Protein AF-A0A1I2ZYZ7-F1 (afdb_monomer_lite)

Secondary structure (DSSP, 8-state):
--HHHHHHHHHHHHHHTT-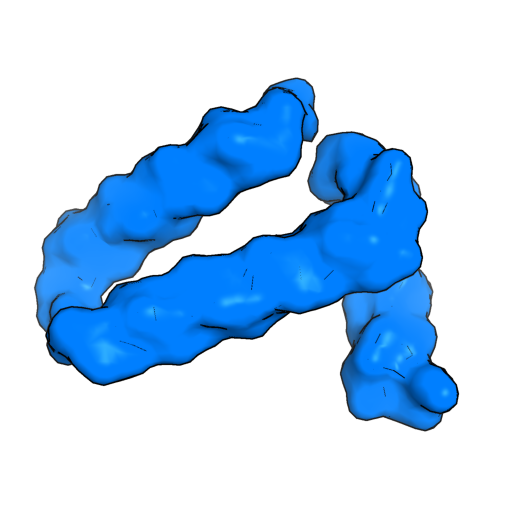-HHHHHHHHHHHHHHHHHH-S-TTS--HHHHHHHHH-

pLDDT: mean 92.37, std 5.6, range [74.94, 98.31]

Sequence (56 aa):
MTKEEILKKLKFDTQIREL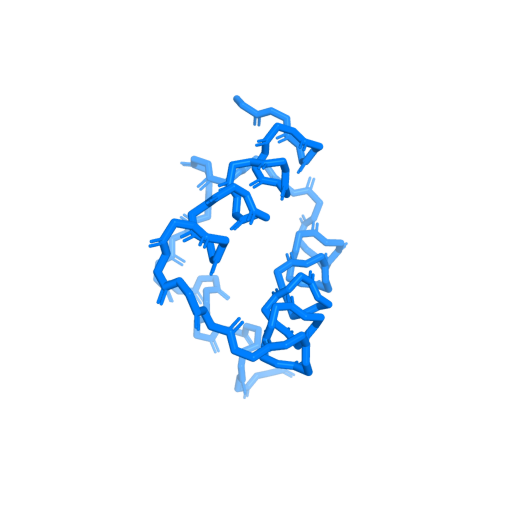SQNTQDEYYTKAKLFQDYYDKSAIELDFNDIKNYLYM

Radius of gyration: 11.94 Å; chains: 1; bounding box: 33×18×26 Å

Structure (mmCIF, N/CA/C/O backbone):
data_AF-A0A1I2ZYZ7-F1
#
_entry.id   AF-A0A1I2ZYZ7-F1
#
loop_
_atom_site.group_PDB
_atom_site.id
_atom_site.type_symbol
_atom_site.label_atom_id
_atom_site.label_alt_id
_atom_site.label_comp_id
_atom_site.label_asym_id
_atom_site.label_entity_id
_atom_site.label_seq_id
_atom_site.pdbx_PDB_ins_code
_atom_site.Cartn_x
_atom_site.Cartn_y
_atom_site.Cartn_z
_atom_site.occupancy
_atom_site.B_iso_or_equiv
_atom_site.auth_seq_id
_atom_site.auth_comp_id
_atom_site.auth_asym_id
_atom_site.auth_atom_id
_atom_site.pdbx_PDB_model_num
ATOM 1 N N . MET A 1 1 ? 3.080 0.283 14.533 1.00 79.50 1 MET A N 1
ATOM 2 C CA . MET A 1 1 ? 3.697 0.901 13.346 1.00 79.50 1 MET A CA 1
ATOM 3 C C . MET A 1 1 ? 2.688 1.894 12.808 1.00 79.50 1 MET A C 1
ATOM 5 O O . MET A 1 1 ? 1.537 1.508 12.643 1.00 79.50 1 MET A O 1
ATOM 9 N N . THR A 1 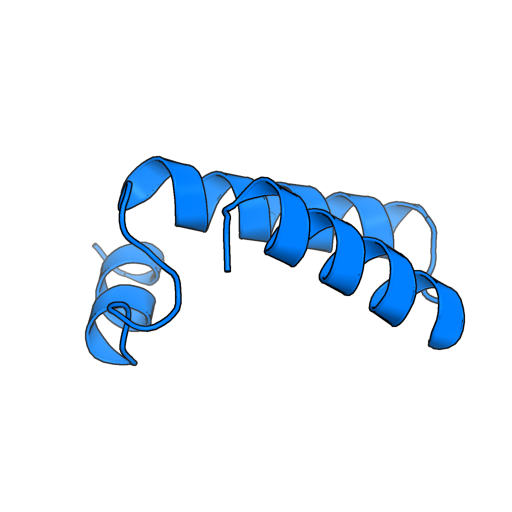2 ? 3.058 3.160 12.670 1.00 89.19 2 THR A N 1
ATOM 10 C CA . THR A 1 2 ? 2.143 4.230 12.248 1.00 89.19 2 THR A CA 1
ATOM 11 C C . THR A 1 2 ? 1.863 4.155 10.745 1.00 89.19 2 THR A C 1
ATOM 13 O O . THR A 1 2 ? 2.602 3.502 10.000 1.00 89.19 2 THR A O 1
ATOM 16 N N . LYS A 1 3 ? 0.820 4.859 10.282 1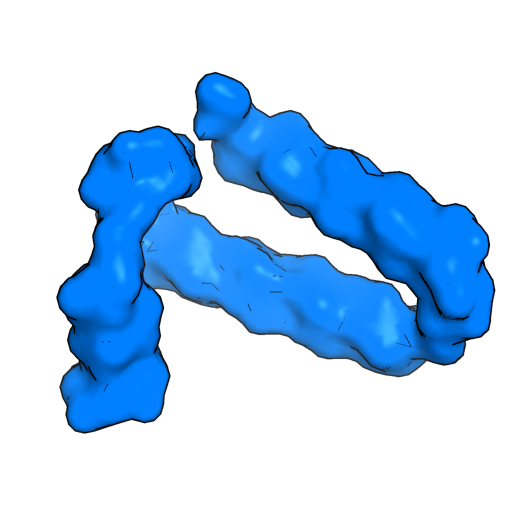.00 88.44 3 LYS A N 1
ATOM 17 C CA . LYS A 1 3 ? 0.511 4.967 8.846 1.00 88.44 3 LYS A CA 1
ATOM 18 C C . LYS A 1 3 ? 1.705 5.495 8.038 1.00 88.44 3 LYS A C 1
ATOM 20 O O . LYS A 1 3 ? 2.050 4.980 6.976 1.00 88.44 3 LYS A O 1
ATOM 25 N N . GLU A 1 4 ? 2.399 6.490 8.584 1.00 91.06 4 GLU A N 1
ATOM 26 C CA . GLU A 1 4 ? 3.587 7.084 7.965 1.00 91.06 4 GLU A CA 1
ATOM 27 C C . GLU A 1 4 ? 4.764 6.106 7.885 1.00 91.06 4 GLU A C 1
ATOM 29 O O . GLU A 1 4 ? 5.441 6.031 6.858 1.00 91.06 4 GLU A O 1
ATOM 34 N N . GLU A 1 5 ? 4.999 5.317 8.938 1.00 92.75 5 GLU A N 1
ATOM 35 C CA . GLU A 1 5 ? 6.057 4.301 8.950 1.00 92.75 5 GLU A CA 1
ATOM 36 C C . GLU A 1 5 ? 5.823 3.222 7.886 1.00 92.75 5 GLU A C 1
ATOM 38 O O . GLU A 1 5 ? 6.775 2.783 7.236 1.00 92.75 5 GLU A O 1
ATOM 43 N N . ILE A 1 6 ? 4.565 2.822 7.673 1.00 91.69 6 ILE A N 1
ATOM 44 C CA . ILE A 1 6 ? 4.182 1.855 6.636 1.00 91.69 6 ILE A CA 1
ATOM 45 C C . ILE A 1 6 ? 4.473 2.424 5.247 1.00 91.69 6 ILE A C 1
ATOM 47 O O . ILE A 1 6 ? 5.148 1.776 4.447 1.00 91.69 6 ILE A O 1
ATOM 51 N N . LEU A 1 7 ? 4.027 3.651 4.969 1.00 94.38 7 LEU A N 1
ATOM 52 C CA . LEU A 1 7 ? 4.258 4.298 3.676 1.00 94.38 7 LEU A CA 1
ATOM 53 C C . LEU A 1 7 ? 5.751 4.525 3.399 1.00 94.38 7 LEU A C 1
ATOM 55 O O . LEU A 1 7 ? 6.204 4.352 2.267 1.00 94.38 7 LEU A O 1
ATOM 59 N N . LYS A 1 8 ? 6.539 4.854 4.429 1.00 96.06 8 LYS A N 1
ATOM 60 C CA . LYS A 1 8 ? 7.996 4.997 4.309 1.00 96.06 8 LYS A CA 1
ATOM 61 C C . LYS A 1 8 ? 8.670 3.668 3.965 1.00 96.06 8 LYS A C 1
ATOM 63 O O . LYS A 1 8 ? 9.526 3.638 3.081 1.00 96.06 8 LYS A O 1
ATOM 68 N N . LYS A 1 9 ? 8.274 2.573 4.626 1.00 95.75 9 LYS A N 1
ATOM 69 C CA . LYS A 1 9 ? 8.772 1.222 4.317 1.00 95.75 9 LYS A CA 1
ATOM 70 C C . LYS A 1 9 ? 8.385 0.783 2.911 1.00 95.75 9 LYS A C 1
ATOM 72 O O . LYS A 1 9 ? 9.235 0.254 2.204 1.00 95.75 9 LYS A O 1
ATOM 77 N N . LEU A 1 10 ? 7.147 1.046 2.497 1.00 95.88 10 LEU A N 1
ATOM 78 C CA . LEU A 1 10 ? 6.675 0.736 1.151 1.00 95.88 10 LEU A CA 1
ATOM 79 C C . LEU A 1 10 ? 7.502 1.468 0.092 1.00 95.88 10 LEU A C 1
ATOM 81 O O . LEU A 1 10 ? 8.007 0.839 -0.832 1.00 95.88 10 LEU A O 1
ATOM 85 N N . LYS A 1 11 ? 7.703 2.781 0.256 1.00 96.62 11 LYS A N 1
ATOM 86 C CA . LYS A 1 11 ? 8.527 3.569 -0.667 1.00 96.62 11 LYS A CA 1
ATOM 87 C C . LYS A 1 11 ? 9.933 2.977 -0.793 1.00 96.62 11 LYS A C 1
ATOM 89 O O . LYS A 1 11 ? 10.398 2.751 -1.904 1.00 96.62 11 LYS A O 1
ATOM 94 N N . PHE A 1 12 ? 10.569 2.659 0.332 1.00 97.75 12 PHE A N 1
ATOM 95 C CA . PHE A 1 12 ? 11.900 2.054 0.347 1.00 97.75 12 PHE A CA 1
ATOM 96 C C . PHE A 1 12 ? 11.945 0.670 -0.328 1.00 97.75 12 PHE A C 1
ATOM 98 O O . PHE A 1 12 ? 12.837 0.414 -1.131 1.00 97.75 12 PHE A O 1
ATOM 105 N N . ASP A 1 13 ? 10.967 -0.201 -0.065 1.00 98.12 13 ASP A N 1
ATOM 106 C CA . ASP A 1 13 ? 10.862 -1.524 -0.699 1.00 98.12 13 ASP A CA 1
ATOM 107 C C . ASP A 1 13 ? 10.713 -1.414 -2.224 1.00 98.12 13 ASP A C 1
ATOM 109 O O . ASP A 1 13 ? 11.440 -2.069 -2.970 1.00 98.12 13 ASP A O 1
ATOM 113 N N . THR A 1 14 ? 9.839 -0.525 -2.702 1.00 98.19 14 THR A N 1
ATOM 114 C CA . THR A 1 14 ? 9.634 -0.325 -4.145 1.00 98.19 14 THR A CA 1
ATOM 115 C C . THR A 1 14 ? 10.862 0.263 -4.853 1.00 98.19 14 THR A C 1
ATOM 117 O O . THR A 1 14 ? 11.091 -0.049 -6.021 1.00 98.19 14 THR A O 1
ATOM 120 N N . GLN A 1 15 ? 11.682 1.051 -4.144 1.00 97.81 15 GLN A N 1
ATOM 121 C CA . GLN A 1 15 ? 12.962 1.562 -4.644 1.00 97.81 15 GLN A CA 1
ATOM 122 C C . GLN A 1 15 ? 14.024 0.462 -4.742 1.00 97.81 15 GLN A C 1
ATOM 124 O O . GLN A 1 15 ? 14.694 0.368 -5.764 1.00 97.81 15 GLN A O 1
ATOM 129 N N . ILE A 1 16 ? 14.156 -0.392 -3.718 1.00 98.31 16 ILE A N 1
ATOM 130 C CA . ILE A 1 16 ? 15.101 -1.527 -3.736 1.00 98.31 16 ILE A CA 1
ATOM 131 C C . ILE A 1 16 ? 14.770 -2.512 -4.858 1.00 98.31 16 ILE A C 1
ATOM 133 O O . ILE A 1 16 ? 15.667 -3.108 -5.444 1.00 98.31 16 ILE A O 1
ATOM 137 N N . ARG A 1 17 ? 13.483 -2.686 -5.164 1.00 97.94 17 ARG A N 1
ATOM 138 C CA . ARG A 1 17 ? 13.013 -3.542 -6.262 1.00 97.94 17 ARG A CA 1
ATOM 139 C C . ARG A 1 17 ? 13.148 -2.900 -7.644 1.00 97.94 17 ARG A C 1
ATOM 141 O O . ARG A 1 17 ? 12.694 -3.500 -8.613 1.00 97.94 17 ARG A O 1
ATOM 148 N N . GLU A 1 18 ? 13.702 -1.689 -7.721 1.00 97.94 18 GLU A N 1
ATOM 149 C CA . GLU A 1 18 ? 13.895 -0.926 -8.960 1.00 97.94 18 GLU A CA 1
ATOM 150 C C . GLU A 1 18 ? 12.604 -0.792 -9.790 1.00 97.94 18 GLU A C 1
ATOM 152 O O . GLU A 1 18 ? 12.619 -0.797 -11.021 1.00 97.94 18 GLU A O 1
ATOM 157 N N . LEU A 1 19 ? 11.451 -0.671 -9.117 1.00 98.00 19 LEU A N 1
ATOM 158 C CA . LEU A 1 19 ? 10.177 -0.489 -9.807 1.00 98.00 19 LEU A CA 1
ATOM 159 C C . LEU A 1 19 ? 10.145 0.873 -10.505 1.00 98.00 19 LEU A C 1
ATOM 161 O O . LEU A 1 19 ? 10.719 1.852 -10.021 1.00 98.00 19 LEU A O 1
ATOM 165 N N . SER A 1 20 ? 9.416 0.960 -11.620 1.00 98.25 20 SER A N 1
ATOM 166 C CA . SER A 1 20 ? 9.230 2.235 -12.319 1.00 98.25 20 SER A CA 1
ATOM 167 C C . SER A 1 20 ? 8.610 3.288 -11.394 1.00 98.25 20 SER A C 1
ATOM 169 O O . SER A 1 20 ? 7.814 2.942 -10.520 1.00 98.25 20 SER A O 1
ATOM 171 N N . GLN A 1 21 ? 8.919 4.572 -11.604 1.00 97.69 21 GLN A N 1
ATOM 172 C CA . GLN A 1 21 ? 8.351 5.661 -10.795 1.00 97.69 21 GLN A CA 1
ATOM 173 C C . GLN A 1 21 ? 6.816 5.603 -10.758 1.00 97.69 21 GLN A C 1
ATOM 175 O O . GLN A 1 21 ? 6.226 5.666 -9.685 1.00 97.69 21 GLN A O 1
ATOM 180 N N . ASN A 1 22 ? 6.184 5.356 -11.910 1.00 98.25 22 ASN A N 1
ATOM 181 C CA . ASN A 1 22 ? 4.731 5.202 -12.008 1.00 98.25 22 ASN A CA 1
ATOM 182 C C . ASN A 1 22 ? 4.216 4.062 -11.117 1.00 98.25 22 ASN A C 1
ATOM 184 O O . ASN A 1 22 ? 3.201 4.207 -10.443 1.00 98.25 22 ASN A O 1
ATOM 188 N N . THR A 1 23 ? 4.932 2.935 -11.080 1.00 97.81 23 THR A N 1
ATOM 189 C CA . THR A 1 23 ? 4.591 1.809 -10.204 1.00 97.81 23 THR A CA 1
ATOM 190 C C . THR A 1 23 ? 4.767 2.181 -8.730 1.00 97.81 23 THR A C 1
ATOM 192 O O . THR A 1 23 ? 3.892 1.876 -7.926 1.00 97.81 23 THR A O 1
ATOM 195 N N . GLN A 1 24 ? 5.852 2.866 -8.357 1.00 98.19 24 GLN A N 1
ATOM 196 C CA . GLN A 1 24 ? 6.061 3.332 -6.978 1.00 98.19 24 GLN A CA 1
ATOM 197 C C . GLN A 1 24 ? 4.913 4.247 -6.520 1.00 98.19 24 GLN A C 1
ATOM 199 O O . GLN A 1 24 ? 4.370 4.064 -5.427 1.00 98.19 24 GLN A O 1
ATOM 204 N N . ASP A 1 25 ? 4.504 5.183 -7.378 1.00 97.94 25 ASP A N 1
ATOM 205 C CA . ASP A 1 25 ? 3.422 6.132 -7.106 1.00 97.94 25 ASP A CA 1
ATOM 206 C C . ASP A 1 25 ? 2.064 5.426 -6.981 1.00 97.94 25 ASP A C 1
ATOM 208 O O . ASP A 1 25 ? 1.274 5.736 -6.083 1.00 97.94 25 ASP A O 1
ATOM 212 N N . GLU A 1 26 ? 1.800 4.430 -7.831 1.00 97.81 26 GLU A N 1
ATOM 213 C CA . GLU A 1 26 ? 0.581 3.622 -7.774 1.00 97.81 26 GLU A CA 1
ATOM 214 C C . GLU A 1 26 ? 0.500 2.808 -6.474 1.00 97.81 26 GLU A C 1
ATOM 216 O O . GLU A 1 26 ? -0.533 2.826 -5.798 1.00 97.81 26 GLU A O 1
ATOM 221 N N . TYR A 1 27 ? 1.592 2.146 -6.077 1.00 97.06 27 TYR A N 1
ATOM 222 C CA . TYR A 1 27 ? 1.669 1.416 -4.808 1.00 97.06 27 TYR A CA 1
ATOM 223 C C . TYR A 1 27 ? 1.438 2.346 -3.616 1.00 97.06 27 TYR A C 1
ATOM 225 O O . TYR A 1 27 ? 0.617 2.039 -2.748 1.00 97.06 27 TYR A O 1
ATOM 233 N N . TYR A 1 28 ? 2.123 3.493 -3.583 1.00 96.56 28 TYR A N 1
ATOM 234 C CA . TYR A 1 28 ? 1.961 4.486 -2.523 1.00 96.56 28 TYR A CA 1
ATOM 235 C C . TYR A 1 28 ? 0.510 4.966 -2.421 1.00 96.56 28 TYR A C 1
ATOM 237 O O . TYR A 1 28 ? -0.072 4.967 -1.335 1.00 96.56 28 TYR A O 1
ATOM 245 N N . THR A 1 29 ? -0.092 5.327 -3.555 1.00 96.81 29 THR A N 1
ATOM 246 C CA . THR A 1 29 ? -1.461 5.854 -3.615 1.00 96.81 29 THR A CA 1
ATOM 247 C C . THR A 1 29 ? -2.468 4.826 -3.118 1.00 96.81 29 THR A C 1
ATOM 249 O O . THR A 1 29 ? -3.283 5.132 -2.248 1.00 96.81 29 THR A O 1
ATOM 252 N N . LYS A 1 30 ? -2.383 3.583 -3.605 1.00 94.69 30 LYS A N 1
ATOM 253 C CA . LYS A 1 30 ? -3.295 2.506 -3.197 1.00 94.69 30 LYS A CA 1
ATOM 254 C C . LYS A 1 30 ? -3.150 2.158 -1.717 1.00 94.69 30 LYS A C 1
ATOM 256 O O . LYS A 1 30 ? -4.155 2.018 -1.025 1.00 94.69 30 LYS A O 1
ATOM 261 N N . ALA A 1 31 ? -1.918 2.066 -1.214 1.00 92.94 31 ALA A N 1
ATOM 262 C CA . ALA A 1 31 ? -1.672 1.780 0.197 1.00 92.94 31 ALA A CA 1
ATOM 263 C C . ALA A 1 31 ? -2.162 2.907 1.113 1.00 92.94 31 ALA A C 1
ATOM 265 O O . ALA A 1 31 ? -2.640 2.637 2.215 1.00 92.94 31 ALA A O 1
ATOM 266 N N . LYS A 1 32 ? -2.049 4.167 0.679 1.00 94.00 32 LYS A N 1
ATOM 267 C CA . LYS A 1 32 ? -2.575 5.312 1.423 1.00 94.00 32 LYS A CA 1
ATOM 268 C C . LYS A 1 32 ? -4.104 5.283 1.478 1.00 94.00 32 LYS A C 1
ATOM 270 O O . LYS A 1 32 ? -4.654 5.346 2.568 1.00 94.00 32 LYS A O 1
ATOM 275 N N . LEU A 1 33 ? -4.774 5.095 0.338 1.00 93.56 33 LEU A N 1
ATOM 276 C CA . LEU A 1 33 ? -6.240 5.013 0.274 1.00 93.56 33 LEU A CA 1
ATOM 277 C C . LEU A 1 33 ? -6.803 3.908 1.178 1.00 93.56 33 LEU A C 1
ATOM 279 O O . LEU A 1 33 ? -7.762 4.140 1.908 1.00 93.56 33 LEU A O 1
ATOM 283 N N . PHE A 1 34 ? -6.166 2.735 1.191 1.00 92.12 34 PHE A N 1
ATOM 284 C CA . PHE A 1 34 ? -6.561 1.635 2.071 1.00 92.12 34 PHE A CA 1
ATOM 285 C C . PHE A 1 34 ? -6.428 1.990 3.564 1.00 92.12 34 PHE A C 1
ATOM 287 O O . PHE A 1 34 ? -7.335 1.731 4.355 1.00 92.12 34 PHE A O 1
ATOM 294 N N . GLN A 1 35 ? -5.316 2.622 3.956 1.00 90.31 35 GLN A N 1
ATOM 295 C CA . GLN A 1 35 ? -5.095 3.066 5.338 1.00 90.31 35 GLN A CA 1
ATOM 296 C C . GLN A 1 35 ? -6.049 4.190 5.761 1.00 90.31 35 GLN A C 1
ATOM 298 O O . GLN A 1 35 ? -6.439 4.265 6.930 1.00 90.31 35 GLN A O 1
ATOM 303 N N . ASP A 1 36 ? -6.414 5.070 4.832 1.00 91.38 36 ASP A N 1
ATOM 304 C CA . ASP A 1 36 ? -7.346 6.169 5.074 1.00 91.38 36 ASP A CA 1
ATOM 305 C C . ASP A 1 36 ? -8.792 5.661 5.200 1.00 91.38 36 ASP A C 1
ATOM 307 O O . ASP A 1 36 ? -9.527 6.172 6.037 1.00 91.38 36 ASP A O 1
ATOM 311 N N . TYR A 1 37 ? -9.179 4.617 4.454 1.00 92.06 37 TYR A N 1
ATOM 312 C CA . TYR A 1 37 ? -10.513 4.007 4.543 1.00 92.06 37 TYR A CA 1
ATOM 313 C C . TYR A 1 37 ? -10.788 3.375 5.913 1.00 92.06 37 TYR A C 1
ATOM 315 O O . TYR A 1 37 ? -11.853 3.583 6.489 1.00 92.06 37 TYR A O 1
ATOM 323 N N . TYR A 1 38 ? -9.840 2.595 6.442 1.00 88.75 38 TYR A N 1
ATOM 324 C CA . TYR A 1 38 ? -10.062 1.865 7.692 1.00 88.75 38 TYR A CA 1
ATOM 325 C C . TYR A 1 38 ? -9.731 2.652 8.956 1.00 88.75 38 TYR A C 1
ATOM 327 O O . TYR A 1 38 ? -10.231 2.294 10.017 1.00 88.75 38 TYR A O 1
ATOM 335 N N . ASP A 1 39 ? -8.857 3.655 8.865 1.00 84.81 39 ASP A N 1
ATOM 336 C CA . ASP A 1 39 ? -8.312 4.411 10.004 1.00 84.81 39 ASP A CA 1
ATOM 337 C C . ASP A 1 39 ? -7.830 3.548 11.193 1.00 84.81 39 ASP A C 1
ATOM 339 O O . ASP A 1 39 ? -7.815 3.974 12.344 1.00 84.81 39 ASP A O 1
ATOM 343 N N . LYS A 1 40 ? -7.399 2.315 10.903 1.00 83.56 40 LYS A N 1
ATOM 344 C CA . LYS A 1 40 ? -6.877 1.337 11.868 1.00 83.56 40 LYS A CA 1
ATOM 345 C C . LYS A 1 40 ? -5.390 1.096 11.654 1.00 83.56 40 LYS A C 1
ATOM 347 O O . LYS A 1 40 ? -4.840 1.362 10.581 1.00 83.56 40 LYS A O 1
ATOM 352 N N . SER A 1 41 ? -4.729 0.547 12.668 1.00 82.12 41 SER A N 1
ATOM 353 C CA . SER A 1 41 ? -3.356 0.071 12.532 1.00 82.12 41 SER A CA 1
ATOM 354 C C . SER A 1 41 ? -3.300 -1.127 11.583 1.00 82.12 41 SER A C 1
ATOM 356 O O . SER A 1 41 ? -4.169 -1.993 11.613 1.00 82.12 41 SER A O 1
ATOM 358 N N . ALA A 1 42 ? -2.237 -1.251 10.784 1.00 78.06 42 ALA A N 1
ATOM 359 C CA . ALA A 1 42 ? -2.102 -2.382 9.859 1.00 78.06 42 ALA A CA 1
ATOM 360 C C . ALA A 1 42 ? -2.002 -3.756 10.548 1.00 78.06 42 ALA A C 1
ATOM 362 O O . ALA A 1 42 ? -2.161 -4.769 9.881 1.00 78.06 42 ALA A O 1
ATOM 363 N N . ILE A 1 43 ? -1.740 -3.808 11.861 1.00 83.06 43 ILE A N 1
ATOM 364 C CA . ILE A 1 43 ? -1.772 -5.065 12.636 1.00 83.06 43 ILE A CA 1
ATOM 365 C C . ILE A 1 43 ? -3.195 -5.499 13.016 1.00 83.06 43 ILE A C 1
ATOM 367 O O . ILE A 1 43 ? -3.382 -6.622 13.467 1.00 83.06 43 ILE A O 1
ATOM 371 N N . GLU A 1 44 ? -4.170 -4.600 12.884 1.00 85.69 44 GLU A N 1
ATOM 372 C CA . GLU A 1 44 ? -5.585 -4.837 13.189 1.00 85.69 44 GLU A CA 1
ATOM 373 C C . GLU A 1 44 ? -6.392 -5.179 11.935 1.00 85.69 44 GLU A C 1
ATOM 375 O O . GLU A 1 44 ? -7.568 -5.506 12.047 1.00 85.69 44 GLU A O 1
ATOM 380 N N . LEU A 1 45 ? -5.772 -5.061 10.757 1.00 87.19 45 LEU A N 1
ATOM 381 C CA . LEU A 1 45 ? -6.392 -5.355 9.475 1.00 87.19 45 LEU A CA 1
ATOM 382 C C . LEU A 1 45 ? -6.070 -6.782 9.062 1.00 87.19 45 LEU A C 1
ATOM 384 O O . LEU A 1 45 ? -4.909 -7.200 9.086 1.00 87.19 45 LEU A O 1
ATOM 388 N N . ASP A 1 46 ? -7.097 -7.512 8.651 1.00 89.31 46 ASP A N 1
ATOM 389 C CA . ASP A 1 46 ? -6.964 -8.887 8.195 1.00 89.31 46 ASP A CA 1
ATOM 390 C C . ASP A 1 46 ? -7.390 -9.065 6.728 1.00 89.31 46 ASP A C 1
ATOM 392 O O . ASP A 1 46 ? -7.653 -8.121 5.976 1.00 89.31 46 ASP A O 1
ATOM 396 N N . PHE A 1 47 ? -7.424 -10.321 6.287 1.00 89.75 47 PHE A N 1
ATOM 397 C CA . PHE A 1 47 ? -7.847 -10.666 4.936 1.00 89.75 47 PHE A CA 1
ATOM 398 C C . PHE A 1 47 ? -9.298 -10.251 4.625 1.00 89.75 47 PHE A C 1
ATOM 400 O O . PHE A 1 47 ? -9.601 -9.911 3.480 1.00 89.75 47 PHE A O 1
ATOM 407 N N . ASN A 1 48 ? -10.198 -10.265 5.612 1.00 92.69 48 ASN A N 1
ATOM 408 C CA . ASN A 1 48 ? -11.584 -9.849 5.424 1.00 92.69 48 ASN A CA 1
ATOM 409 C C . ASN A 1 48 ? -11.686 -8.339 5.223 1.00 92.69 48 ASN A C 1
ATOM 411 O O . ASN A 1 48 ? -12.473 -7.913 4.382 1.00 92.69 48 ASN A O 1
ATOM 415 N N . ASP A 1 49 ? -10.873 -7.540 5.915 1.00 91.75 49 ASP A N 1
ATOM 416 C CA . ASP A 1 49 ? -10.793 -6.097 5.657 1.00 91.75 49 ASP A CA 1
ATOM 417 C C . ASP A 1 49 ? -10.301 -5.821 4.226 1.00 91.75 49 ASP A C 1
ATOM 419 O O . ASP A 1 49 ? -10.887 -5.029 3.490 1.00 91.75 49 ASP A O 1
ATOM 423 N N . ILE A 1 50 ? -9.281 -6.550 3.759 1.00 89.00 50 ILE A N 1
ATOM 424 C CA . ILE A 1 50 ? -8.817 -6.430 2.365 1.00 89.00 50 ILE A CA 1
ATOM 425 C C . ILE A 1 50 ? -9.941 -6.780 1.384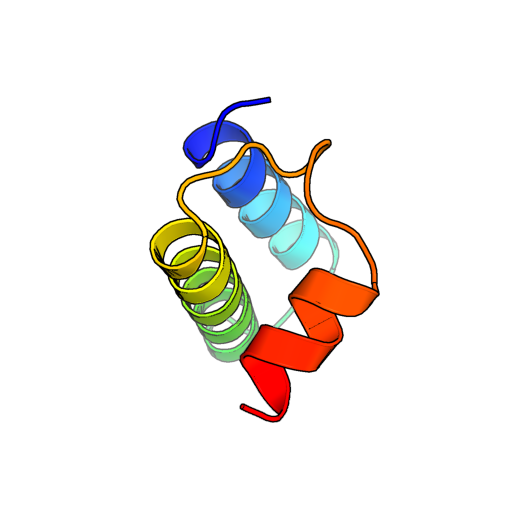 1.00 89.00 50 ILE A C 1
ATOM 427 O O . ILE A 1 50 ? -10.172 -6.060 0.411 1.00 89.00 50 ILE A O 1
ATOM 431 N N . LYS A 1 51 ? -10.658 -7.881 1.633 1.00 92.38 51 LYS A N 1
ATOM 432 C CA . LYS A 1 51 ? -11.778 -8.308 0.792 1.00 92.38 51 LYS A CA 1
ATOM 433 C C . LYS A 1 51 ? -12.897 -7.264 0.774 1.00 92.38 51 LYS A C 1
ATOM 435 O O . LYS A 1 51 ? -13.405 -6.957 -0.299 1.00 92.38 51 LYS A O 1
ATOM 440 N N . ASN A 1 52 ? -13.271 -6.723 1.929 1.00 93.06 52 ASN A N 1
ATOM 441 C CA . ASN A 1 52 ? -14.338 -5.732 2.025 1.00 93.06 52 ASN A CA 1
ATOM 442 C C . ASN A 1 52 ? -13.977 -4.461 1.253 1.00 93.06 52 ASN A C 1
ATOM 444 O O . ASN A 1 52 ? -14.771 -4.029 0.435 1.00 93.06 52 ASN A O 1
ATOM 448 N N . TYR A 1 53 ? -12.758 -3.940 1.398 1.00 91.81 53 TYR A N 1
ATOM 449 C CA . TYR A 1 53 ? -12.323 -2.754 0.653 1.00 91.81 53 TYR A CA 1
ATOM 450 C C . TYR A 1 53 ? -12.316 -2.927 -0.874 1.00 91.81 53 TYR A C 1
ATOM 452 O O . TYR A 1 53 ? -12.541 -1.972 -1.612 1.00 91.81 53 TYR A O 1
ATOM 460 N N . LEU A 1 54 ? -12.009 -4.128 -1.370 1.00 90.25 54 LEU A N 1
ATOM 461 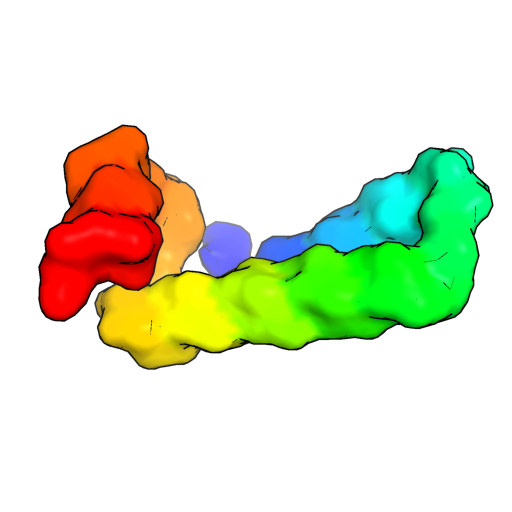C CA . LEU A 1 54 ? -11.913 -4.375 -2.812 1.00 90.25 54 LEU A CA 1
ATOM 462 C C . LEU A 1 54 ? -13.261 -4.673 -3.477 1.00 90.25 54 LEU A C 1
ATOM 464 O O . LEU A 1 54 ? -13.374 -4.515 -4.692 1.00 90.25 54 LEU A O 1
ATOM 468 N N . TYR A 1 55 ? -14.247 -5.155 -2.717 1.00 91.69 55 TYR A N 1
ATOM 469 C CA . TYR A 1 55 ? -15.471 -5.739 -3.273 1.00 91.69 55 TYR A CA 1
ATOM 470 C C . TYR A 1 55 ? -16.778 -5.190 -2.677 1.00 91.69 55 TYR A C 1
ATOM 472 O O . TYR A 1 55 ? -17.842 -5.645 -3.102 1.00 91.69 55 TYR A O 1
ATOM 480 N N . MET A 1 56 ? -16.729 -4.254 -1.722 1.00 74.94 56 MET A N 1
ATOM 481 C CA . MET A 1 56 ? -17.899 -3.589 -1.125 1.00 74.94 56 MET A CA 1
ATOM 482 C C . MET A 1 56 ? -17.723 -2.075 -1.079 1.00 74.94 56 MET A C 1
ATOM 484 O O . MET A 1 56 ? -18.740 -1.388 -1.317 1.00 74.94 56 MET A O 1
#

Organism: NCBI:txid1121424

Foldseek 3Di:
DDLVVVLVVLLVVCVVVVHDPVVSVVSSVVSNVLCVVVVDDPVPDDPVSVVVVVPD